Protein AF-A0A6N2KDC9-F1 (afdb_monomer_lite)

Secondary structure (DSSP, 8-state):
-HHHHHHTT--SHHHHHHHHHHHHHH-TT--THHHHHHHHT-TTS-HHHHHHHHHHHHHHHHHH-BTTB-SS--SSGGG-HHHHGGGGSS-S---

Sequence (95 aa):
MSDLKELASGESLDTFTLIYTNILEHQPDCPPEVVEKLVGLREGIPRKDAKEVVQECKEIYENSLVGGNPAKAGFLFPKVKCLTASKGSLWRKLT

InterPro domains:
  IPR010326 Exocyst complex component EXOC3/Sec6 [PTHR21292] (2-81)
  IPR042532 Exocyst complex component EXOC3/Sec6, C-terminal domain [G3DSA:1.10.357.70] (1-73)

Structure (mmCIF, N/CA/C/O backbone):
data_AF-A0A6N2KDC9-F1
#
_entry.id   AF-A0A6N2KDC9-F1
#
loop_
_atom_site.group_PDB
_atom_site.id
_atom_site.type_symbol
_atom_site.label_atom_id
_atom_site.label_alt_id
_atom_site.label_comp_id
_atom_site.label_asym_id
_atom_site.label_entity_id
_atom_site.label_seq_id
_atom_site.pdbx_PDB_ins_code
_atom_site.Cartn_x
_atom_site.Cartn_y
_atom_site.Cartn_z
_atom_site.occupancy
_atom_site.B_iso_or_equiv
_atom_site.auth_seq_id
_atom_site.auth_comp_id
_atom_site.auth_asym_id
_atom_site.auth_atom_id
_atom_site.pdbx_PDB_model_num
ATOM 1 N N . MET A 1 1 ? 11.943 -10.370 1.764 1.00 57.69 1 MET A N 1
ATOM 2 C CA . MET A 1 1 ? 10.785 -11.099 2.352 1.00 57.69 1 MET A CA 1
ATOM 3 C C . MET A 1 1 ? 10.411 -10.552 3.728 1.00 57.69 1 MET A C 1
ATOM 5 O O . MET A 1 1 ? 9.267 -10.739 4.124 1.00 57.69 1 MET A O 1
ATOM 9 N N . SER A 1 2 ? 11.321 -9.875 4.442 1.00 81.94 2 SER A N 1
ATOM 10 C CA . SER A 1 2 ? 11.000 -9.138 5.674 1.00 81.94 2 SER A CA 1
ATOM 11 C C . SER A 1 2 ? 10.013 -7.998 5.420 1.00 81.94 2 SER A C 1
ATOM 13 O O . SER A 1 2 ? 9.040 -7.878 6.152 1.00 81.94 2 SER A O 1
ATOM 15 N N . ASP A 1 3 ? 10.158 -7.298 4.296 1.00 86.75 3 ASP A N 1
ATOM 16 C CA . ASP A 1 3 ? 9.394 -6.085 3.989 1.00 86.75 3 ASP A CA 1
ATOM 17 C C . ASP A 1 3 ? 7.887 -6.342 3.853 1.00 86.75 3 ASP A C 1
ATOM 19 O O . ASP A 1 3 ? 7.080 -5.577 4.361 1.00 86.75 3 ASP A O 1
ATOM 23 N N . LEU A 1 4 ? 7.470 -7.463 3.245 1.00 87.62 4 LEU A N 1
ATOM 24 C CA . LEU A 1 4 ? 6.047 -7.840 3.181 1.00 87.62 4 LEU A CA 1
ATOM 25 C C . LEU A 1 4 ? 5.477 -8.185 4.562 1.00 87.62 4 LEU A C 1
ATOM 27 O O . LEU A 1 4 ? 4.300 -7.946 4.818 1.00 87.62 4 LEU A O 1
ATOM 31 N N . LYS A 1 5 ? 6.299 -8.751 5.451 1.00 90.25 5 LYS A N 1
ATOM 32 C CA . LYS A 1 5 ? 5.905 -9.042 6.833 1.00 90.25 5 LYS A CA 1
ATOM 33 C C . LYS A 1 5 ? 5.783 -7.748 7.639 1.00 90.25 5 LYS A C 1
ATOM 35 O O . LYS A 1 5 ? 4.872 -7.625 8.452 1.00 90.25 5 LYS A O 1
ATOM 40 N N . GLU A 1 6 ? 6.680 -6.797 7.403 1.00 91.62 6 GLU A N 1
ATOM 41 C CA . GLU A 1 6 ? 6.652 -5.464 8.007 1.00 91.62 6 GLU A CA 1
ATOM 42 C C . GLU A 1 6 ? 5.452 -4.666 7.498 1.00 91.62 6 GLU A C 1
ATOM 44 O O . GLU A 1 6 ? 4.712 -4.114 8.303 1.00 91.62 6 GLU A O 1
ATOM 49 N N . LEU A 1 7 ? 5.165 -4.720 6.195 1.00 91.44 7 LEU A N 1
ATOM 50 C CA . LEU A 1 7 ? 3.970 -4.134 5.589 1.00 91.44 7 LEU A CA 1
ATOM 51 C C . LEU A 1 7 ? 2.705 -4.739 6.206 1.00 91.44 7 LEU A C 1
ATOM 53 O O . LEU A 1 7 ? 1.806 -4.022 6.627 1.00 91.44 7 LEU A O 1
ATOM 57 N N . ALA A 1 8 ? 2.665 -6.067 6.346 1.00 90.44 8 ALA A N 1
ATOM 58 C CA . ALA A 1 8 ? 1.587 -6.764 7.035 1.00 90.44 8 ALA A CA 1
ATOM 59 C C . ALA A 1 8 ? 1.503 -6.425 8.527 1.00 90.44 8 ALA A C 1
ATOM 61 O O . ALA A 1 8 ? 0.488 -6.748 9.127 1.00 90.44 8 ALA A O 1
ATOM 62 N N . SER A 1 9 ? 2.541 -5.826 9.120 1.00 89.88 9 SER A N 1
ATOM 63 C CA . SER A 1 9 ? 2.600 -5.395 10.520 1.00 89.88 9 SER A CA 1
ATOM 64 C C . SER A 1 9 ? 2.371 -3.892 10.701 1.00 89.88 9 SER A C 1
ATOM 66 O O . SER A 1 9 ? 2.194 -3.479 11.840 1.00 89.88 9 SER A O 1
ATOM 68 N N . GLY A 1 10 ? 2.275 -3.108 9.622 1.00 88.88 10 GLY A N 1
ATOM 69 C CA . GLY A 1 10 ? 2.040 -1.667 9.669 1.00 88.88 10 GLY A CA 1
ATOM 70 C C . GLY A 1 10 ? 0.727 -1.284 10.357 1.00 88.88 10 GLY A C 1
ATOM 71 O O . GLY A 1 10 ? -0.292 -1.974 10.226 1.00 88.88 10 GLY A O 1
ATOM 72 N N . GLU A 1 11 ? 0.766 -0.184 11.107 1.00 86.62 11 GLU A N 1
ATOM 73 C CA . GLU A 1 11 ? -0.359 0.309 11.920 1.00 86.62 11 GLU A CA 1
ATOM 74 C C . GLU A 1 11 ? -0.758 1.754 11.581 1.00 86.62 11 GLU A C 1
ATOM 76 O O . GLU A 1 11 ? -1.792 2.227 12.040 1.00 86.62 11 GLU A O 1
ATOM 81 N N . SER A 1 12 ? 0.025 2.454 10.755 1.00 90.12 12 SER A N 1
ATOM 82 C CA . SER A 1 12 ? -0.236 3.836 10.342 1.00 90.12 12 SER A CA 1
ATOM 83 C C . SER A 1 12 ? 0.023 4.036 8.856 1.00 90.12 12 SER A C 1
ATOM 85 O O . SER A 1 12 ? 0.839 3.322 8.267 1.00 90.12 12 SER A O 1
ATOM 87 N N . LEU A 1 13 ? -0.632 5.043 8.274 1.00 91.56 13 LEU A N 1
ATOM 88 C CA . LEU A 1 13 ? -0.470 5.421 6.873 1.00 91.56 13 LEU A CA 1
ATOM 89 C C . LEU A 1 13 ? 1.004 5.605 6.496 1.00 91.56 13 LEU A C 1
ATOM 91 O O . LEU A 1 13 ? 1.481 4.946 5.578 1.00 91.56 13 LEU A O 1
ATOM 95 N N . ASP A 1 14 ? 1.740 6.406 7.269 1.00 94.12 14 ASP A N 1
ATOM 96 C CA . ASP A 1 14 ? 3.163 6.688 7.047 1.00 94.12 14 ASP A CA 1
ATOM 97 C C . ASP A 1 14 ? 4.033 5.424 7.067 1.00 94.12 14 ASP A C 1
ATOM 99 O O . ASP A 1 14 ? 5.008 5.303 6.328 1.00 94.12 14 ASP A O 1
ATOM 103 N N . THR A 1 15 ? 3.676 4.447 7.905 1.00 93.88 15 THR A N 1
ATOM 104 C CA . THR A 1 15 ? 4.399 3.173 7.973 1.00 93.88 15 THR A CA 1
ATOM 105 C C . THR A 1 15 ? 4.162 2.357 6.705 1.00 93.88 15 THR A C 1
ATOM 107 O O . THR A 1 15 ? 5.106 1.811 6.134 1.00 93.88 15 THR A O 1
ATOM 110 N N . PHE A 1 16 ? 2.912 2.288 6.235 1.00 94.56 16 PHE A N 1
ATOM 111 C CA . PHE A 1 16 ? 2.585 1.594 4.990 1.00 94.56 16 PHE A CA 1
ATOM 112 C C . PHE A 1 16 ? 3.277 2.234 3.787 1.00 94.56 16 PHE A C 1
ATOM 114 O O . PHE A 1 16 ? 3.876 1.510 2.994 1.00 94.56 16 PHE A O 1
ATOM 121 N N . THR A 1 17 ? 3.242 3.562 3.665 1.00 95.12 17 THR A N 1
ATOM 122 C CA . THR A 1 17 ? 3.861 4.278 2.541 1.00 95.12 17 THR A CA 1
ATOM 123 C C . THR A 1 17 ? 5.377 4.106 2.530 1.00 95.12 17 THR A C 1
ATOM 125 O O . THR A 1 17 ? 5.945 3.797 1.480 1.00 95.12 17 THR A O 1
ATOM 128 N N . LEU A 1 18 ? 6.035 4.215 3.689 1.00 96.00 18 LEU A N 1
ATOM 129 C CA . LEU A 1 18 ? 7.479 4.021 3.813 1.00 96.00 18 LEU A CA 1
ATOM 130 C C . LEU A 1 18 ? 7.894 2.600 3.415 1.00 96.00 18 LEU A C 1
ATOM 132 O O . LEU A 1 18 ? 8.780 2.420 2.578 1.00 96.00 18 LEU A O 1
ATOM 136 N N . ILE A 1 19 ? 7.236 1.583 3.979 1.00 95.94 19 ILE A N 1
ATOM 137 C CA . ILE A 1 19 ? 7.573 0.183 3.696 1.00 95.94 19 ILE A CA 1
ATOM 138 C C . ILE A 1 19 ? 7.263 -0.156 2.240 1.00 95.94 19 ILE A C 1
ATOM 140 O O . ILE A 1 19 ? 8.058 -0.827 1.586 1.00 95.94 19 ILE A O 1
ATOM 144 N N . TYR A 1 20 ? 6.129 0.304 1.708 1.00 95.44 20 TYR A N 1
ATOM 145 C CA . TYR A 1 20 ? 5.755 0.023 0.327 1.00 95.44 20 TYR A CA 1
ATOM 146 C C . TYR A 1 20 ? 6.703 0.692 -0.673 1.00 95.44 20 TYR A C 1
ATOM 148 O O . TYR A 1 20 ? 7.103 0.054 -1.644 1.00 95.44 20 TYR A O 1
ATOM 156 N N . THR A 1 21 ? 7.165 1.912 -0.387 1.00 95.31 21 THR A N 1
ATOM 157 C CA . THR A 1 21 ? 8.229 2.566 -1.165 1.00 95.31 21 THR A CA 1
ATOM 158 C C . THR A 1 21 ? 9.498 1.714 -1.171 1.00 95.31 21 THR A C 1
ATOM 160 O O . THR A 1 21 ? 10.001 1.371 -2.240 1.00 95.31 21 THR A O 1
ATOM 163 N N . ASN A 1 22 ? 9.954 1.269 0.005 1.00 94.50 22 ASN A N 1
ATOM 164 C CA . ASN A 1 22 ? 11.127 0.401 0.122 1.00 94.50 22 ASN A CA 1
ATOM 165 C C . ASN A 1 22 ? 10.942 -0.943 -0.615 1.00 94.50 22 ASN A C 1
ATOM 167 O O . ASN A 1 22 ? 11.877 -1.461 -1.228 1.00 94.50 22 ASN A O 1
ATOM 171 N N . ILE A 1 23 ? 9.729 -1.510 -0.611 1.00 93.56 23 ILE A N 1
ATOM 172 C CA . ILE A 1 23 ? 9.407 -2.704 -1.402 1.00 93.56 23 ILE A CA 1
ATOM 173 C C . ILE A 1 23 ? 9.591 -2.421 -2.890 1.00 93.56 23 ILE A C 1
ATOM 175 O O . ILE A 1 23 ? 10.212 -3.237 -3.561 1.00 93.56 23 ILE A O 1
ATOM 179 N N . LEU A 1 24 ? 9.087 -1.301 -3.412 1.00 93.06 24 LEU A N 1
ATOM 180 C CA . LEU A 1 24 ? 9.174 -0.985 -4.840 1.00 93.06 24 LEU A CA 1
ATOM 181 C C . LEU A 1 24 ? 10.605 -0.718 -5.313 1.00 93.06 24 LEU A C 1
ATOM 183 O O . LEU A 1 24 ? 10.941 -1.093 -6.435 1.00 93.06 24 LEU A O 1
ATOM 187 N N . GLU A 1 25 ? 11.471 -0.170 -4.460 1.00 91.06 25 GLU A N 1
ATOM 188 C CA . GLU A 1 25 ? 12.898 -0.019 -4.780 1.00 91.06 25 GLU A CA 1
ATOM 189 C C . GLU A 1 25 ? 13.579 -1.372 -5.052 1.00 91.06 25 GLU A C 1
ATOM 191 O O . GLU A 1 25 ? 14.426 -1.492 -5.940 1.00 91.06 25 GLU A O 1
ATOM 196 N N . HIS A 1 26 ? 13.173 -2.423 -4.334 1.00 89.12 26 HIS A N 1
ATOM 197 C CA . HIS A 1 26 ? 13.762 -3.761 -4.451 1.00 89.12 26 HIS A CA 1
ATOM 198 C C . HIS A 1 26 ? 12.957 -4.715 -5.351 1.00 89.12 26 HIS A C 1
ATOM 200 O O . HIS A 1 26 ? 13.514 -5.664 -5.912 1.00 89.12 26 HIS A O 1
ATOM 206 N N . GLN A 1 27 ? 11.647 -4.503 -5.452 1.00 89.19 27 GLN A N 1
ATOM 207 C CA . GLN A 1 27 ? 10.640 -5.328 -6.124 1.00 89.19 27 GLN A CA 1
ATOM 208 C C . GLN A 1 27 ? 9.606 -4.412 -6.812 1.00 89.19 27 GLN A C 1
ATOM 210 O O . GLN A 1 27 ? 8.452 -4.339 -6.381 1.00 89.19 27 GLN A O 1
ATOM 215 N N . PRO A 1 28 ? 9.987 -3.715 -7.897 1.00 89.44 28 PRO A N 1
ATOM 216 C CA . PRO A 1 28 ? 9.120 -2.727 -8.545 1.00 89.44 28 PRO A CA 1
ATOM 217 C C . PRO A 1 28 ? 7.872 -3.336 -9.202 1.00 89.44 28 PRO A C 1
ATOM 219 O O . PRO A 1 28 ? 6.967 -2.602 -9.577 1.00 89.44 28 PRO A O 1
ATOM 222 N N . ASP A 1 29 ? 7.783 -4.664 -9.352 1.00 88.88 29 ASP A N 1
ATOM 223 C CA . ASP A 1 29 ? 6.580 -5.335 -9.857 1.00 88.88 29 ASP A CA 1
ATOM 224 C C . ASP A 1 29 ? 5.535 -5.646 -8.775 1.00 88.88 29 ASP A C 1
ATOM 226 O O . ASP A 1 29 ? 4.508 -6.236 -9.105 1.00 88.88 29 ASP A O 1
ATOM 230 N N . CYS A 1 30 ? 5.777 -5.277 -7.512 1.00 92.06 30 CYS A N 1
ATOM 231 C CA . CYS A 1 30 ? 4.848 -5.500 -6.406 1.00 92.06 30 CYS A CA 1
ATOM 232 C C . CYS A 1 30 ? 3.598 -4.612 -6.553 1.00 92.06 30 CYS A C 1
ATOM 234 O O . CYS A 1 30 ? 3.688 -3.404 -6.337 1.00 92.06 30 CYS A O 1
ATOM 236 N N . PRO A 1 31 ? 2.422 -5.166 -6.890 1.00 91.81 31 PRO A N 1
ATOM 237 C CA . PRO A 1 31 ? 1.253 -4.356 -7.197 1.00 91.81 31 PRO A CA 1
ATOM 238 C C . PRO A 1 31 ? 0.512 -3.923 -5.912 1.00 91.81 31 PRO A C 1
ATOM 240 O O . PRO A 1 31 ? 0.565 -4.641 -4.904 1.00 91.81 31 PRO A O 1
ATOM 243 N N . PRO A 1 32 ? -0.213 -2.787 -5.921 1.00 92.75 32 PRO A N 1
ATOM 244 C CA . PRO A 1 32 ? -0.896 -2.257 -4.736 1.00 92.75 32 PRO A CA 1
ATOM 245 C C . PRO A 1 32 ? -2.009 -3.184 -4.218 1.00 92.75 32 PRO A C 1
ATOM 247 O O . PRO A 1 32 ? -2.356 -3.145 -3.040 1.00 92.75 32 PRO A O 1
ATOM 250 N N . GLU A 1 33 ? -2.512 -4.105 -5.042 1.00 91.44 33 GLU A N 1
ATOM 251 C CA . GLU A 1 33 ? -3.421 -5.182 -4.639 1.00 91.44 33 GLU A CA 1
ATOM 252 C C . GLU A 1 33 ? -2.865 -6.038 -3.491 1.00 91.44 33 GLU A C 1
ATOM 254 O O . GLU A 1 33 ? -3.633 -6.604 -2.711 1.00 91.44 33 GLU A O 1
ATOM 259 N N . VAL A 1 34 ? -1.538 -6.144 -3.362 1.00 91.88 34 VAL A N 1
ATOM 260 C CA . VAL A 1 34 ? -0.904 -6.814 -2.219 1.00 91.88 34 VAL A CA 1
ATOM 261 C C . VAL A 1 34 ? -1.224 -6.065 -0.928 1.00 91.88 34 VAL A C 1
ATOM 263 O O . VAL A 1 34 ? -1.611 -6.693 0.056 1.00 91.88 34 VAL A O 1
ATOM 266 N N . VAL A 1 35 ? -1.126 -4.733 -0.946 1.00 93.19 35 VAL A N 1
ATOM 267 C CA . VAL A 1 35 ? -1.479 -3.865 0.185 1.00 93.19 35 VAL A CA 1
ATOM 268 C C . VAL A 1 35 ? -2.964 -4.015 0.507 1.00 93.19 35 VAL A C 1
ATOM 270 O O . VAL A 1 35 ? -3.311 -4.267 1.657 1.00 93.19 35 VAL A O 1
ATOM 273 N N . GLU A 1 36 ? -3.836 -3.968 -0.506 1.00 92.06 36 GLU A N 1
ATOM 274 C CA . GLU A 1 36 ? -5.287 -4.147 -0.334 1.00 92.06 36 GLU A CA 1
ATOM 275 C C . GLU A 1 36 ? -5.622 -5.471 0.364 1.00 92.06 36 GLU A C 1
ATOM 277 O O . GLU A 1 36 ? -6.403 -5.500 1.318 1.00 92.06 36 GLU A O 1
ATOM 282 N N . LYS A 1 37 ? -5.000 -6.576 -0.066 1.00 90.81 37 LYS A N 1
ATOM 283 C CA . LYS A 1 37 ? -5.199 -7.883 0.568 1.00 90.81 37 LYS A CA 1
ATOM 284 C C . LYS A 1 37 ? -4.675 -7.916 1.998 1.00 90.81 37 LYS A C 1
ATOM 286 O O . LYS A 1 37 ? -5.365 -8.446 2.863 1.00 90.81 37 LYS A O 1
ATOM 291 N N . LEU A 1 38 ? -3.482 -7.381 2.253 1.00 91.44 38 LEU A N 1
ATOM 292 C CA . LEU A 1 38 ? -2.875 -7.407 3.587 1.00 91.44 38 LEU A CA 1
ATOM 293 C C . LEU A 1 38 ? -3.677 -6.578 4.588 1.00 91.44 38 LEU A C 1
ATOM 295 O O . LEU A 1 38 ? -3.989 -7.063 5.672 1.00 91.44 38 LEU A O 1
ATOM 299 N N . VAL A 1 39 ? -4.065 -5.366 4.207 1.00 91.44 39 VAL A N 1
ATOM 300 C CA . VAL A 1 39 ? -4.859 -4.469 5.048 1.00 91.44 39 VAL A CA 1
ATOM 301 C C . VAL A 1 39 ? -6.278 -5.011 5.241 1.00 91.44 39 VAL A C 1
ATOM 303 O O . VAL A 1 39 ? -6.800 -4.979 6.351 1.00 91.44 39 VAL A O 1
ATOM 306 N N . GLY A 1 40 ? -6.894 -5.577 4.199 1.00 87.62 40 GLY A N 1
ATOM 307 C CA . GLY A 1 40 ? -8.244 -6.146 4.278 1.00 87.62 40 GLY A CA 1
ATOM 308 C C . GLY A 1 40 ? -8.371 -7.373 5.190 1.00 87.62 40 GLY A C 1
ATOM 309 O O . GLY A 1 40 ? -9.475 -7.689 5.628 1.00 87.62 40 GLY A O 1
ATOM 310 N N . LEU A 1 41 ? -7.263 -8.056 5.493 1.00 88.75 41 LEU A N 1
ATOM 311 C CA . LEU A 1 41 ? -7.218 -9.173 6.443 1.00 88.75 41 LEU A CA 1
ATOM 312 C C . LEU A 1 41 ? -7.034 -8.719 7.903 1.00 88.75 41 LEU A C 1
ATOM 314 O O . LEU A 1 41 ? -7.059 -9.557 8.803 1.00 88.75 41 LEU A O 1
ATOM 318 N N . ARG A 1 42 ? -6.827 -7.421 8.162 1.00 88.00 42 ARG A N 1
ATOM 319 C CA . ARG A 1 42 ? -6.524 -6.893 9.499 1.00 88.00 42 ARG A CA 1
ATOM 320 C C . ARG A 1 42 ? -7.803 -6.466 10.207 1.00 88.00 42 ARG A C 1
ATOM 322 O O . ARG A 1 42 ? -8.469 -5.525 9.792 1.00 88.00 42 ARG A O 1
ATOM 329 N N . GLU A 1 43 ? -8.098 -7.106 11.334 1.00 82.56 43 GLU A N 1
ATOM 330 C CA . GLU A 1 43 ? -9.262 -6.760 12.165 1.00 82.56 43 GLU A CA 1
ATOM 331 C C . GLU A 1 43 ? -9.082 -5.439 12.942 1.00 82.56 43 GLU A C 1
ATOM 333 O O . GLU A 1 43 ? -10.064 -4.848 13.382 1.00 82.56 43 GLU A O 1
ATOM 338 N N . GLY A 1 44 ? -7.842 -4.954 13.088 1.00 82.31 44 GLY A N 1
ATOM 339 C CA . GLY A 1 44 ? -7.508 -3.745 13.854 1.00 82.31 44 GLY A CA 1
ATOM 340 C C . GLY A 1 44 ? -7.455 -2.438 13.057 1.00 82.31 44 GLY A C 1
ATOM 341 O O . GLY A 1 44 ? -7.263 -1.387 13.660 1.00 82.31 44 GLY A O 1
ATOM 342 N N . ILE A 1 45 ? -7.607 -2.475 11.728 1.00 84.25 45 ILE A N 1
ATOM 343 C CA . ILE A 1 45 ? -7.500 -1.276 10.884 1.00 84.25 45 ILE A CA 1
ATOM 344 C C . ILE A 1 45 ? -8.908 -0.781 10.523 1.00 84.25 45 ILE A C 1
ATOM 346 O O . ILE A 1 45 ? -9.686 -1.528 9.916 1.00 84.25 45 ILE A O 1
ATOM 350 N N . PRO A 1 46 ? -9.269 0.474 10.848 1.00 89.62 46 PRO A N 1
ATOM 351 C CA . PRO A 1 46 ? -10.534 1.052 10.420 1.00 89.62 46 PRO A CA 1
ATOM 352 C C . PRO A 1 46 ? -10.678 1.009 8.897 1.00 89.62 46 PRO A C 1
ATOM 354 O O . PRO A 1 46 ? -9.749 1.307 8.153 1.00 89.62 46 PRO A O 1
ATOM 357 N N . ARG A 1 47 ? -11.884 0.713 8.397 1.00 88.38 47 ARG A N 1
ATOM 358 C CA . ARG A 1 47 ? -12.139 0.646 6.943 1.00 88.38 47 ARG A CA 1
ATOM 359 C C . ARG A 1 47 ? -11.791 1.934 6.192 1.00 88.38 47 ARG A C 1
ATOM 361 O O . ARG A 1 47 ? -11.540 1.874 4.993 1.00 88.38 47 ARG A O 1
ATOM 368 N N . LYS A 1 48 ? -11.862 3.087 6.862 1.00 90.69 48 LYS A N 1
ATOM 369 C CA . LYS A 1 48 ? -11.485 4.380 6.282 1.00 90.69 48 LYS A CA 1
ATOM 370 C C . LYS A 1 48 ? -9.975 4.417 6.043 1.00 90.69 48 LYS A C 1
ATOM 372 O O . LYS A 1 48 ? -9.560 4.572 4.903 1.00 90.69 48 LYS A O 1
ATOM 377 N N . ASP A 1 49 ? -9.204 4.171 7.091 1.00 90.00 49 ASP A N 1
ATOM 378 C CA . ASP A 1 49 ? -7.742 4.165 7.068 1.00 90.00 49 ASP A CA 1
ATOM 379 C C . ASP A 1 49 ? -7.225 3.100 6.099 1.00 90.00 49 ASP A C 1
ATOM 381 O O . ASP A 1 49 ? -6.318 3.353 5.320 1.00 90.00 49 ASP A O 1
ATOM 385 N N . ALA A 1 50 ? -7.885 1.940 6.042 1.00 91.12 50 ALA A N 1
ATOM 386 C CA . ALA A 1 50 ? -7.572 0.904 5.069 1.00 91.12 50 ALA A CA 1
ATOM 387 C C . ALA A 1 50 ? -7.680 1.389 3.614 1.00 91.12 50 ALA A C 1
ATOM 389 O O . ALA A 1 50 ? -6.838 1.056 2.783 1.00 91.12 50 ALA A O 1
ATOM 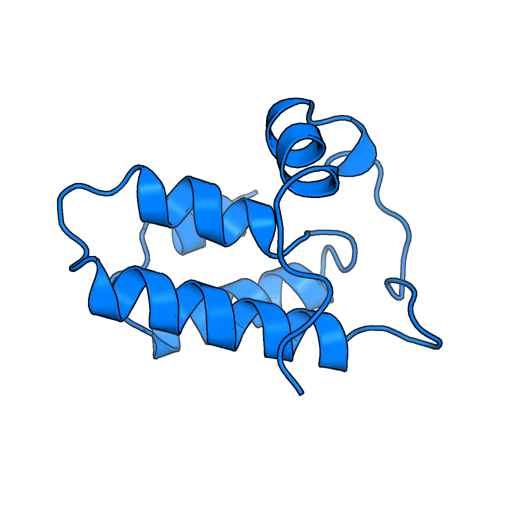390 N N . LYS A 1 51 ? -8.716 2.174 3.295 1.00 92.38 51 LYS A N 1
ATOM 391 C CA . LYS A 1 51 ? -8.881 2.758 1.957 1.00 92.38 51 LYS A CA 1
ATOM 392 C C . LYS A 1 51 ? -7.834 3.827 1.676 1.00 92.38 51 LYS A C 1
ATOM 394 O O . LYS A 1 51 ? -7.326 3.868 0.564 1.00 92.38 51 LYS A O 1
ATOM 399 N N . GLU A 1 52 ? -7.531 4.661 2.665 1.00 94.94 52 GLU A N 1
ATOM 400 C CA . GLU A 1 52 ? -6.519 5.716 2.562 1.00 94.94 52 GLU A CA 1
ATOM 401 C C . GLU A 1 52 ? -5.130 5.112 2.307 1.00 94.94 52 GLU A C 1
ATOM 403 O O . GLU A 1 52 ? -4.458 5.496 1.358 1.00 94.94 52 GLU A O 1
ATOM 408 N N . VAL A 1 53 ? -4.770 4.053 3.039 1.00 94.81 53 VAL A N 1
ATOM 409 C CA . VAL A 1 53 ? -3.533 3.284 2.832 1.00 94.81 53 VAL A CA 1
ATOM 410 C C . VAL A 1 53 ? -3.436 2.715 1.420 1.00 94.81 53 VAL A C 1
ATOM 412 O O . VAL A 1 53 ? -2.399 2.846 0.771 1.00 94.81 53 VAL A O 1
ATOM 415 N N . VAL A 1 54 ? -4.499 2.066 0.938 1.00 94.81 54 VAL A N 1
ATOM 416 C CA . VAL A 1 54 ? -4.506 1.468 -0.406 1.00 94.81 54 VAL A CA 1
ATOM 417 C C . VAL A 1 54 ? -4.386 2.542 -1.483 1.00 94.81 54 VAL A C 1
ATOM 419 O O . VAL A 1 54 ? -3.667 2.337 -2.459 1.00 94.81 54 VAL A O 1
ATOM 422 N N . GLN A 1 55 ? -5.061 3.677 -1.302 1.00 95.56 55 GLN A N 1
ATOM 423 C CA . GLN A 1 55 ? -5.013 4.798 -2.232 1.00 95.56 55 GLN A CA 1
ATOM 424 C C . GLN A 1 55 ? -3.604 5.404 -2.310 1.00 95.56 55 GLN A C 1
ATOM 426 O O . GLN A 1 55 ? -3.045 5.473 -3.401 1.00 95.56 55 GLN A O 1
ATOM 431 N N . GLU A 1 56 ? -2.987 5.727 -1.173 1.00 96.38 56 GLU A N 1
ATOM 432 C CA . GLU A 1 56 ? -1.629 6.288 -1.144 1.00 96.38 56 GLU A CA 1
ATOM 433 C C . GLU A 1 56 ? -0.601 5.316 -1.735 1.00 96.38 56 GLU A C 1
ATOM 435 O O . GLU A 1 56 ? 0.229 5.690 -2.563 1.00 96.38 56 GLU A O 1
ATOM 440 N N . CYS A 1 57 ? -0.674 4.029 -1.374 1.00 96.12 57 CYS A N 1
ATOM 441 C CA . CYS A 1 57 ? 0.234 3.030 -1.937 1.00 96.12 57 CYS A CA 1
ATOM 442 C C . CYS A 1 57 ? 0.044 2.880 -3.451 1.00 96.12 57 CYS A C 1
ATOM 444 O O . CYS A 1 57 ? 1.015 2.687 -4.180 1.00 96.12 57 CYS A O 1
ATOM 446 N N . LYS A 1 58 ? -1.187 3.000 -3.953 1.00 95.31 58 LYS A N 1
ATOM 447 C CA . LYS A 1 58 ? -1.451 2.988 -5.391 1.00 95.31 58 LYS A CA 1
ATOM 448 C C . LYS A 1 58 ? -0.801 4.183 -6.094 1.00 95.31 58 LYS A C 1
ATOM 450 O O . LYS A 1 58 ? -0.163 3.981 -7.122 1.00 95.31 58 LYS A O 1
ATOM 455 N N . GLU A 1 59 ? -0.891 5.381 -5.526 1.00 96.12 59 GLU A N 1
ATOM 456 C CA . GLU A 1 59 ? 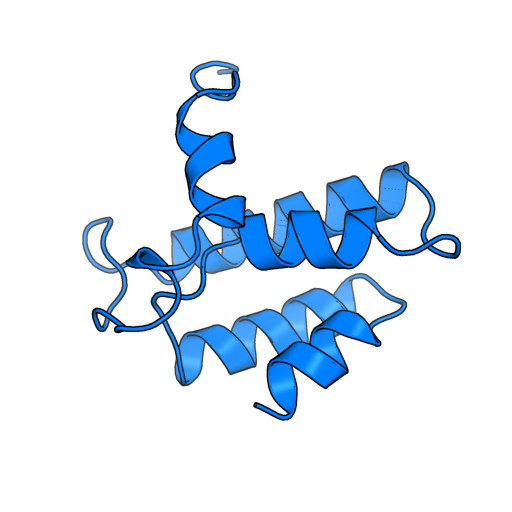-0.243 6.575 -6.087 1.00 96.12 59 GLU A CA 1
ATOM 457 C C . GLU A 1 59 ? 1.285 6.439 -6.100 1.00 96.12 59 GLU A C 1
ATOM 459 O O . GLU A 1 59 ? 1.929 6.740 -7.106 1.00 96.12 59 GLU A O 1
ATOM 464 N N . ILE A 1 60 ? 1.879 5.893 -5.034 1.00 95.94 60 ILE A N 1
ATOM 465 C CA . ILE A 1 60 ? 3.316 5.574 -4.987 1.00 95.94 60 ILE A CA 1
ATOM 466 C C . ILE A 1 60 ? 3.686 4.574 -6.093 1.00 95.94 60 ILE A C 1
ATOM 468 O O . ILE A 1 60 ? 4.679 4.775 -6.797 1.00 95.94 60 ILE A O 1
ATOM 472 N N . TYR A 1 61 ? 2.883 3.521 -6.283 1.00 94.19 61 TYR A N 1
ATOM 473 C CA . TYR A 1 61 ? 3.103 2.547 -7.351 1.00 94.19 61 TYR A CA 1
ATOM 474 C C . TYR A 1 61 ? 3.077 3.212 -8.727 1.00 94.19 61 TYR A C 1
ATOM 476 O O . TYR A 1 61 ? 4.029 3.051 -9.486 1.00 94.19 61 TYR A O 1
ATOM 484 N N . GLU A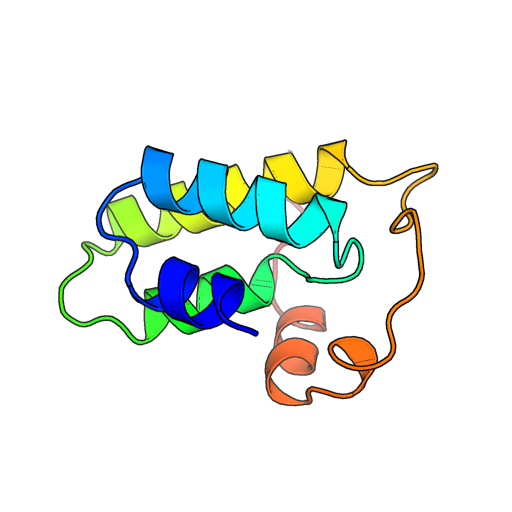 1 62 ? 2.037 3.992 -9.032 1.00 93.38 62 GLU A N 1
ATOM 485 C CA . GLU A 1 62 ? 1.879 4.681 -10.319 1.00 93.38 62 GLU A CA 1
ATOM 486 C C . GLU A 1 62 ? 3.038 5.648 -10.600 1.00 93.38 62 GLU A C 1
ATOM 488 O O . GLU A 1 62 ? 3.565 5.659 -11.714 1.00 93.38 62 GLU A O 1
ATOM 493 N N . ASN A 1 63 ? 3.506 6.377 -9.582 1.00 94.12 63 ASN A N 1
ATOM 494 C CA . ASN A 1 63 ? 4.662 7.272 -9.686 1.00 94.12 63 ASN A CA 1
ATOM 495 C C . ASN A 1 63 ? 5.995 6.532 -9.894 1.00 94.12 63 ASN A C 1
ATOM 497 O O . ASN A 1 63 ? 6.931 7.098 -10.458 1.00 94.12 63 ASN A O 1
ATOM 501 N N . SER A 1 64 ? 6.097 5.270 -9.465 1.00 90.88 64 SER A N 1
ATOM 502 C CA . SER A 1 64 ? 7.293 4.441 -9.674 1.00 90.88 64 SER A CA 1
ATOM 503 C C . SER A 1 64 ? 7.395 3.846 -11.088 1.00 90.88 64 SER A C 1
ATOM 505 O O . SER A 1 64 ? 8.458 3.356 -11.483 1.00 90.88 64 SER A O 1
ATOM 507 N N . LEU A 1 65 ? 6.302 3.864 -11.864 1.00 89.25 65 LEU A N 1
ATOM 508 C CA . LEU A 1 65 ? 6.262 3.265 -13.196 1.00 89.25 65 LEU A CA 1
ATOM 509 C C . LEU A 1 65 ? 7.068 4.089 -14.205 1.00 89.25 65 LEU A C 1
ATOM 511 O O . LEU A 1 65 ? 6.897 5.296 -14.353 1.00 89.25 65 LEU A O 1
ATOM 515 N N . VAL A 1 66 ? 7.880 3.405 -15.008 1.00 89.19 66 VAL A N 1
ATOM 516 C CA . VAL A 1 66 ? 8.620 4.001 -16.123 1.00 89.19 66 VAL A CA 1
ATOM 517 C C . VAL A 1 66 ? 7.890 3.656 -17.416 1.00 89.19 66 VAL A C 1
ATOM 519 O O . VAL A 1 66 ? 7.822 2.497 -17.823 1.00 89.19 66 VAL A O 1
ATOM 522 N N . GLY A 1 67 ? 7.284 4.658 -18.058 1.00 86.38 67 GLY A N 1
ATOM 523 C CA . GLY A 1 67 ? 6.490 4.442 -19.275 1.00 86.38 67 GLY A CA 1
ATOM 524 C C . GLY A 1 67 ? 5.287 3.514 -19.055 1.00 86.38 67 GLY A C 1
ATOM 525 O O . GLY A 1 67 ? 4.967 2.704 -19.924 1.00 86.38 67 GLY A O 1
ATOM 526 N N . GLY A 1 68 ? 4.665 3.580 -17.871 1.00 85.06 68 GLY A N 1
ATOM 527 C CA . GLY A 1 68 ? 3.506 2.759 -17.499 1.00 85.06 68 GLY A CA 1
ATOM 528 C C . GLY A 1 68 ? 3.830 1.305 -17.146 1.00 85.06 68 GLY A C 1
ATOM 529 O O . GLY A 1 68 ? 2.913 0.502 -16.994 1.00 85.06 68 GLY A O 1
ATOM 530 N N . ASN A 1 69 ? 5.112 0.953 -17.021 1.00 84.69 69 ASN A N 1
ATOM 531 C CA . ASN A 1 69 ? 5.561 -0.385 -16.648 1.00 84.69 69 ASN A CA 1
ATOM 532 C C . ASN A 1 69 ? 6.487 -0.322 -15.425 1.00 84.69 69 ASN A C 1
ATOM 534 O O . ASN A 1 69 ? 7.200 0.669 -15.251 1.00 84.69 69 ASN A O 1
ATOM 538 N N . PRO A 1 70 ? 6.516 -1.366 -14.580 1.00 84.94 70 PRO A N 1
ATOM 539 C CA . PRO A 1 70 ? 7.473 -1.428 -13.485 1.00 84.94 70 PRO A CA 1
ATOM 540 C C . PRO A 1 70 ? 8.901 -1.438 -14.037 1.00 84.94 70 PRO A C 1
ATOM 542 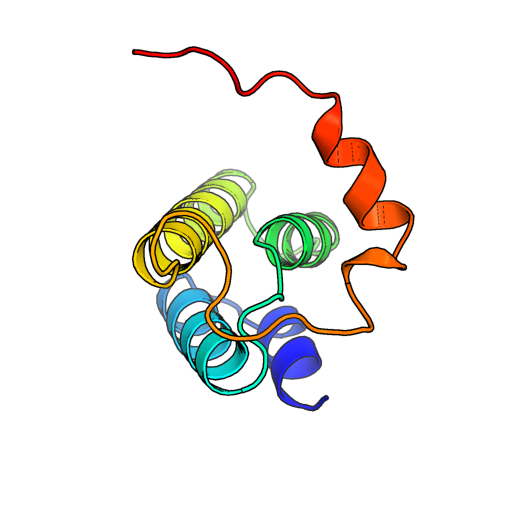O O . PRO A 1 70 ? 9.182 -2.100 -15.039 1.00 84.94 70 PRO A O 1
ATOM 545 N N . ALA A 1 71 ? 9.818 -0.738 -13.362 1.00 82.56 71 ALA A N 1
ATOM 546 C CA . ALA A 1 71 ? 11.210 -0.585 -13.805 1.00 82.56 71 ALA A CA 1
ATOM 547 C C . ALA A 1 71 ? 11.947 -1.926 -13.997 1.00 82.56 71 ALA A C 1
ATOM 549 O O . ALA A 1 71 ? 12.902 -2.023 -14.769 1.00 82.56 71 ALA A O 1
ATOM 550 N N . LYS A 1 72 ? 11.489 -2.982 -13.315 1.00 82.75 72 LYS A N 1
ATOM 551 C CA . LYS A 1 72 ? 11.954 -4.356 -13.495 1.00 82.75 72 LYS A CA 1
ATOM 552 C C . LYS A 1 72 ? 10.774 -5.315 -13.397 1.00 82.75 72 LYS A C 1
ATOM 554 O O . LYS A 1 72 ? 10.014 -5.273 -12.435 1.00 82.75 72 LYS A O 1
ATOM 559 N N . ALA A 1 73 ? 10.643 -6.210 -14.372 1.00 70.56 73 ALA A N 1
ATOM 560 C CA . ALA A 1 73 ? 9.666 -7.288 -14.294 1.00 70.56 73 ALA A CA 1
ATOM 561 C C . ALA A 1 73 ? 10.104 -8.305 -13.229 1.00 70.56 73 ALA A C 1
ATOM 563 O O . ALA A 1 73 ? 11.211 -8.849 -13.297 1.00 70.56 73 ALA A O 1
ATOM 564 N N . GLY A 1 74 ? 9.243 -8.561 -12.249 1.00 71.69 74 GLY A N 1
ATOM 565 C CA . GLY A 1 74 ? 9.440 -9.636 -11.288 1.00 71.69 74 GLY A CA 1
ATOM 566 C C . GLY A 1 74 ? 8.792 -10.940 -11.737 1.00 71.69 74 GLY A C 1
ATOM 567 O O . GLY A 1 74 ? 8.132 -11.044 -12.771 1.00 71.69 74 GLY A O 1
ATOM 568 N N . PHE A 1 75 ? 9.042 -11.986 -10.955 1.00 72.88 75 PHE A N 1
ATOM 569 C CA . PHE A 1 75 ? 8.600 -13.349 -11.259 1.00 72.88 75 PHE A CA 1
ATOM 570 C C . PHE A 1 75 ? 7.424 -13.803 -10.388 1.00 72.88 75 PHE A C 1
ATOM 572 O O . PHE A 1 75 ? 6.687 -14.716 -10.767 1.00 72.88 75 PHE A O 1
ATOM 579 N N . LEU A 1 76 ? 7.275 -13.201 -9.205 1.00 75.81 76 LEU A N 1
ATOM 580 C CA . LEU A 1 76 ? 6.398 -13.694 -8.148 1.00 75.81 76 LEU A CA 1
ATOM 581 C C . LEU A 1 76 ? 4.961 -13.209 -8.342 1.00 75.81 76 LEU A C 1
ATOM 583 O O . LEU A 1 76 ? 4.065 -14.032 -8.520 1.00 75.81 76 LEU A O 1
ATOM 587 N N . PHE A 1 77 ? 4.733 -11.896 -8.360 1.00 78.62 77 PHE A N 1
ATOM 588 C CA . PHE A 1 77 ? 3.390 -11.311 -8.340 1.00 78.62 77 PHE A CA 1
ATOM 589 C C . PHE A 1 77 ? 2.521 -11.644 -9.566 1.00 78.62 77 PHE A C 1
ATOM 591 O O . PHE A 1 77 ? 1.339 -11.939 -9.369 1.00 78.62 77 PHE A O 1
ATOM 598 N N . PRO A 1 78 ? 3.058 -11.763 -10.800 1.00 73.44 78 PRO A N 1
ATOM 599 C CA . PRO A 1 78 ? 2.283 -12.234 -11.951 1.00 73.44 78 PRO A CA 1
ATOM 600 C C . PRO A 1 78 ? 1.717 -13.655 -11.791 1.00 73.44 78 PRO A C 1
ATOM 602 O O . PRO A 1 78 ? 0.749 -14.016 -12.458 1.00 73.44 78 PRO A O 1
ATOM 605 N N . LYS A 1 79 ? 2.313 -14.478 -10.917 1.00 74.31 79 LYS A N 1
ATOM 606 C CA . LYS A 1 79 ? 1.899 -15.868 -10.660 1.00 74.31 79 LYS A CA 1
ATOM 607 C C . LYS A 1 79 ? 0.942 -16.011 -9.479 1.00 74.31 79 LYS A C 1
ATOM 609 O O . LYS A 1 79 ? 0.361 -17.083 -9.291 1.00 74.31 79 LYS A O 1
ATOM 614 N N . VAL A 1 80 ? 0.745 -14.954 -8.694 1.00 78.38 80 VAL A N 1
ATOM 615 C CA . VAL A 1 80 ? -0.125 -14.983 -7.519 1.00 78.38 80 VAL A CA 1
ATOM 616 C C . VAL A 1 80 ? -1.583 -14.802 -7.952 1.00 78.38 80 VAL A C 1
ATOM 618 O O . VAL A 1 80 ? -2.065 -13.701 -8.214 1.00 78.38 80 VAL A O 1
ATOM 621 N N . LYS A 1 81 ? -2.328 -15.913 -8.002 1.00 70.62 81 LYS A N 1
ATOM 622 C CA . LYS A 1 81 ? -3.729 -15.938 -8.463 1.00 70.62 81 LYS A CA 1
ATOM 623 C C . LYS A 1 81 ? -4.671 -15.056 -7.635 1.00 70.62 81 LYS A C 1
ATOM 625 O O . LYS A 1 81 ? -5.631 -14.535 -8.189 1.00 70.62 81 LYS A O 1
ATOM 630 N N . CYS A 1 82 ? -4.405 -14.846 -6.342 1.00 67.44 82 CYS A N 1
ATOM 631 C CA . CYS A 1 82 ? -5.254 -13.992 -5.503 1.00 67.44 82 CYS A CA 1
ATOM 632 C C . CYS A 1 82 ? -5.157 -12.492 -5.843 1.00 67.44 82 CYS A C 1
ATOM 634 O O . CYS A 1 82 ? -6.053 -11.744 -5.455 1.00 67.44 82 CYS A O 1
ATOM 636 N N . LEU A 1 83 ? -4.142 -12.077 -6.614 1.00 67.75 83 LEU A N 1
ATOM 637 C CA . LEU A 1 83 ? -4.010 -10.723 -7.168 1.00 67.75 83 LEU A CA 1
ATOM 638 C C . LEU A 1 83 ? -4.697 -10.596 -8.540 1.00 67.75 83 LEU A C 1
ATOM 640 O O . LEU A 1 83 ? -5.107 -9.515 -8.946 1.00 67.75 83 LEU A O 1
ATOM 644 N N . THR A 1 84 ? -4.894 -11.714 -9.251 1.00 55.22 84 THR A N 1
ATOM 645 C CA . THR A 1 84 ? -5.517 -11.739 -10.588 1.00 55.22 84 THR A CA 1
ATOM 646 C C . THR A 1 84 ? -6.997 -11.333 -10.569 1.00 55.22 84 THR A C 1
ATOM 648 O O . THR A 1 84 ? -7.519 -10.843 -11.568 1.00 55.22 84 THR A O 1
ATOM 651 N N . ALA A 1 85 ? -7.670 -11.492 -9.424 1.00 50.53 85 ALA A N 1
ATOM 652 C CA . ALA A 1 85 ? -9.088 -11.175 -9.264 1.00 50.53 85 ALA A CA 1
ATOM 653 C C . ALA A 1 85 ? -9.397 -9.663 -9.315 1.00 50.53 85 ALA A C 1
ATOM 655 O O . ALA A 1 85 ? -10.525 -9.296 -9.642 1.00 50.53 85 ALA A O 1
ATOM 656 N N . SER A 1 86 ? -8.418 -8.781 -9.075 1.00 50.97 86 SER A N 1
ATOM 657 C CA . SER A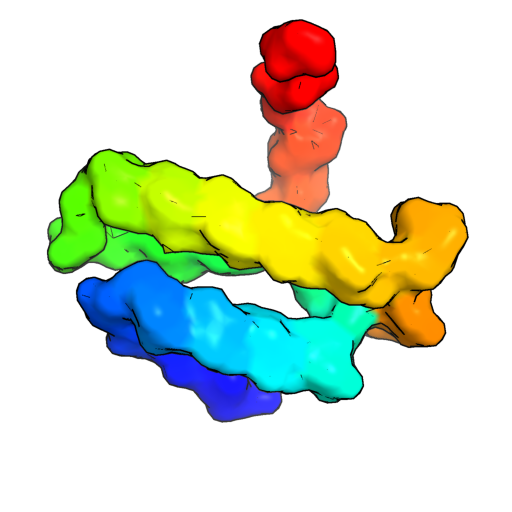 1 86 ? -8.635 -7.326 -9.169 1.00 50.97 86 SER A CA 1
ATOM 658 C C . SER A 1 86 ? -8.638 -6.797 -10.604 1.00 50.97 86 SER A C 1
ATOM 660 O O . SER A 1 86 ? -9.168 -5.715 -10.845 1.00 50.97 86 SER A O 1
ATOM 662 N N . LYS A 1 87 ? -8.179 -7.576 -11.599 1.00 49.03 87 LYS A N 1
ATOM 663 C CA . LYS A 1 87 ? -8.240 -7.162 -13.017 1.00 49.03 87 LYS A CA 1
ATOM 664 C C . LYS A 1 87 ? -9.670 -7.052 -13.575 1.00 49.03 87 LYS A C 1
ATOM 666 O O . LYS A 1 87 ? -9.843 -6.542 -14.681 1.00 49.03 87 LYS A O 1
ATOM 671 N N . GLY A 1 88 ? -10.682 -7.518 -12.835 1.00 47.16 88 GLY A N 1
ATOM 672 C CA . GLY A 1 88 ? -12.089 -7.519 -13.248 1.00 47.16 88 GLY A CA 1
ATOM 673 C C . GLY A 1 88 ? -13.024 -6.575 -12.483 1.00 47.16 88 GLY A C 1
ATOM 674 O O . GLY A 1 88 ? -14.173 -6.439 -12.892 1.00 47.16 88 GLY A O 1
ATOM 675 N N . SER A 1 89 ? -12.583 -5.913 -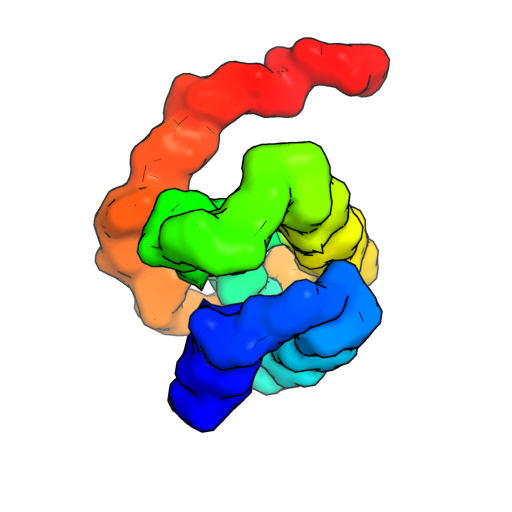11.408 1.00 45.62 89 SER A N 1
ATOM 676 C CA . SER A 1 89 ? -13.479 -5.080 -10.594 1.00 45.62 89 SER A CA 1
ATOM 677 C C . SER A 1 89 ? -13.219 -3.590 -10.834 1.00 45.62 89 SER A C 1
ATOM 679 O O . SER A 1 89 ? -12.296 -3.014 -10.287 1.00 45.62 89 SER A O 1
ATOM 681 N N . LEU A 1 90 ? -14.037 -2.973 -11.690 1.00 51.59 90 LEU A N 1
ATOM 682 C CA . LEU A 1 90 ? -14.739 -1.716 -11.375 1.00 51.59 90 LEU A CA 1
ATOM 683 C C . LEU A 1 90 ? -13.972 -0.419 -11.017 1.00 51.59 90 LEU A C 1
ATOM 685 O O . LEU A 1 90 ? -14.580 0.456 -10.414 1.00 51.59 90 LEU A O 1
ATOM 689 N N . TRP A 1 91 ? -12.725 -0.199 -11.446 1.00 54.75 91 TRP A N 1
ATOM 690 C CA . TRP A 1 91 ? -12.071 1.120 -11.236 1.00 54.75 91 TRP A CA 1
ATOM 691 C C . TRP A 1 91 ? -11.718 1.893 -12.514 1.00 54.75 91 TRP A C 1
ATOM 693 O O . TRP A 1 91 ? -11.135 2.972 -12.449 1.00 54.75 91 TRP A O 1
ATOM 703 N N . ARG A 1 92 ? -12.130 1.410 -13.696 1.00 46.81 92 ARG A N 1
ATOM 704 C CA . ARG A 1 92 ? -12.178 2.270 -14.889 1.00 46.81 92 ARG A CA 1
ATOM 705 C C . ARG A 1 92 ? -13.393 3.197 -14.778 1.00 46.81 92 ARG A C 1
ATOM 707 O O . ARG A 1 92 ? -14.512 2.741 -14.985 1.00 46.81 92 ARG A O 1
ATOM 714 N N . LYS A 1 93 ? -13.106 4.483 -14.543 1.00 51.62 93 LYS A N 1
ATOM 715 C CA . LYS A 1 93 ? -13.985 5.664 -14.415 1.00 51.62 93 LYS A CA 1
ATOM 716 C C . LYS A 1 93 ? -14.438 6.009 -12.994 1.00 51.62 93 LYS A C 1
ATOM 718 O O . LYS A 1 93 ? -15.509 5.596 -12.561 1.00 51.62 93 LYS A O 1
ATOM 723 N N . LEU A 1 94 ? -13.732 6.966 -12.396 1.00 41.12 94 LEU A N 1
ATOM 724 C CA . LEU A 1 94 ? -14.376 8.240 -12.089 1.00 41.12 94 LEU A CA 1
ATOM 725 C C . LEU A 1 94 ? -13.376 9.393 -12.289 1.00 41.12 94 LEU A C 1
ATOM 727 O O . LEU A 1 94 ? -12.327 9.408 -11.655 1.00 41.12 94 LEU A O 1
ATOM 731 N N . THR A 1 95 ? -13.785 10.318 -13.162 1.00 37.16 95 THR A N 1
ATOM 732 C CA . THR A 1 95 ? -13.095 11.494 -13.723 1.00 37.16 95 THR A CA 1
ATOM 733 C C . THR A 1 95 ? -12.059 11.247 -14.818 1.00 37.16 95 THR A C 1
ATOM 735 O O . THR A 1 95 ? -11.105 10.472 -14.615 1.00 37.16 95 THR A O 1
#

Organism: Salix viminalis (NCBI:txid40686)

Foldseek 3Di:
DVLLVQCLVDDALVSNLVSLLVCCVVPLVDALVSLLVSLVVDPNHPPVRSVVSSVSSNVSSCVCADVRHRPDDDDPPVPPVSSVVVVPDDDPDDD

pLDDT: mean 83.04, std 15.19, range [37.16, 96.38]

Radius of gyration: 12.95 Å; chains: 1; bounding box: 28×27×33 Å